Protein AF-M9UCA1-F1 (afdb_monomer)

Radius of gyration: 11.77 Å; Cα contacts (8 Å, |Δi|>4): 82; chains: 1; bounding box: 25×20×34 Å

Mean predicted aligned error: 3.28 Å

Structure (mmCIF, N/CA/C/O backbone):
data_AF-M9UCA1-F1
#
_entry.id   AF-M9UCA1-F1
#
loop_
_atom_site.group_PDB
_atom_site.id
_atom_site.type_symbol
_atom_site.label_atom_id
_atom_site.label_alt_id
_atom_site.label_comp_id
_atom_site.label_asym_id
_atom_site.label_entity_id
_atom_site.label_seq_id
_atom_site.pdbx_PDB_ins_code
_atom_site.Cartn_x
_atom_site.Cartn_y
_atom_site.Cartn_z
_atom_site.occupancy
_atom_site.B_iso_or_equiv
_atom_site.auth_seq_id
_atom_site.auth_comp_id
_atom_site.auth_asym_id
_atom_site.auth_atom_id
_atom_site.pdbx_PDB_model_num
ATOM 1 N N . MET A 1 1 ? 2.913 12.543 -17.935 1.00 85.94 1 MET A N 1
ATOM 2 C CA . MET A 1 1 ? 1.570 12.460 -17.282 1.00 85.94 1 MET A CA 1
ATOM 3 C C . MET A 1 1 ? 1.720 11.749 -15.937 1.00 85.94 1 MET A C 1
ATOM 5 O O . MET A 1 1 ? 2.426 10.750 -15.900 1.00 85.94 1 MET A O 1
ATOM 9 N N . ILE A 1 2 ? 1.078 12.224 -14.859 1.00 93.31 2 ILE A N 1
ATOM 10 C CA . ILE A 1 2 ? 1.179 11.631 -13.507 1.00 93.31 2 ILE A CA 1
ATOM 11 C C . ILE A 1 2 ? -0.133 10.927 -13.147 1.00 93.31 2 ILE A C 1
ATOM 13 O O . ILE A 1 2 ? -1.204 11.516 -13.291 1.00 93.31 2 ILE A O 1
ATOM 17 N N . ALA A 1 3 ? -0.047 9.691 -12.654 1.00 96.00 3 ALA A N 1
ATOM 18 C CA . ALA A 1 3 ? -1.153 9.004 -11.992 1.00 96.00 3 ALA A CA 1
ATOM 19 C C . ALA A 1 3 ? -0.905 8.938 -10.483 1.00 96.00 3 ALA A C 1
ATOM 21 O O . ALA A 1 3 ? 0.227 8.726 -10.046 1.00 96.00 3 ALA A O 1
ATOM 22 N N . SER A 1 4 ? -1.969 9.070 -9.695 1.00 95.38 4 SER A N 1
ATOM 23 C CA . SER A 1 4 ? -1.924 8.926 -8.244 1.00 95.38 4 SER A CA 1
ATOM 24 C C . SER A 1 4 ? -3.087 8.091 -7.725 1.00 95.38 4 SER A C 1
ATOM 26 O O . SER A 1 4 ? -4.151 8.024 -8.343 1.00 95.38 4 SER A O 1
ATOM 28 N N . LEU A 1 5 ? -2.863 7.415 -6.601 1.00 95.12 5 LEU A N 1
ATOM 29 C CA . LEU A 1 5 ? -3.867 6.600 -5.925 1.00 95.12 5 LEU A CA 1
ATOM 30 C C . LEU A 1 5 ? -3.577 6.508 -4.428 1.00 95.12 5 LEU A C 1
ATOM 32 O O . LEU A 1 5 ? -2.429 6.580 -3.999 1.00 95.12 5 LEU A O 1
ATOM 36 N N . LEU A 1 6 ? -4.635 6.347 -3.638 1.00 95.06 6 LEU A N 1
ATOM 37 C CA . LEU A 1 6 ? -4.570 6.208 -2.189 1.00 95.06 6 LEU A CA 1
ATOM 38 C C . LEU A 1 6 ? -5.029 4.796 -1.812 1.00 95.06 6 LEU A C 1
ATOM 40 O O . LEU A 1 6 ? -6.120 4.378 -2.200 1.00 95.06 6 LEU A O 1
ATOM 44 N N . VAL A 1 7 ? -4.202 4.050 -1.082 1.00 95.69 7 VAL A N 1
ATOM 45 C CA . VAL A 1 7 ? -4.434 2.625 -0.790 1.00 95.69 7 VAL A CA 1
ATOM 46 C C . VAL A 1 7 ? -4.332 2.387 0.699 1.00 95.69 7 VAL A C 1
ATOM 48 O O . VAL A 1 7 ? -3.381 2.836 1.328 1.00 95.69 7 VAL A O 1
ATOM 51 N N . ARG A 1 8 ? -5.286 1.652 1.271 1.00 95.00 8 ARG A N 1
ATOM 52 C CA . ARG A 1 8 ? -5.224 1.273 2.685 1.00 95.00 8 ARG A CA 1
ATOM 53 C C . ARG A 1 8 ? -3.979 0.422 2.923 1.00 95.00 8 ARG A C 1
ATOM 55 O O . ARG A 1 8 ? -3.764 -0.549 2.200 1.00 95.00 8 ARG A O 1
ATOM 62 N N . HIS A 1 9 ? -3.180 0.772 3.926 1.00 94.12 9 HIS A N 1
ATOM 63 C CA . HIS A 1 9 ? -1.872 0.155 4.173 1.00 94.12 9 HIS A CA 1
ATOM 64 C C . HIS A 1 9 ? -1.972 -1.371 4.381 1.00 94.12 9 HIS A C 1
ATOM 66 O O . HIS A 1 9 ? -1.075 -2.119 4.003 1.00 94.12 9 HIS A O 1
ATOM 72 N N . ASP A 1 10 ? -3.082 -1.859 4.945 1.00 93.88 10 ASP A N 1
ATOM 73 C CA . ASP A 1 10 ? -3.331 -3.291 5.168 1.00 93.88 10 ASP A CA 1
ATOM 74 C C . ASP A 1 10 ? -3.900 -4.045 3.945 1.00 93.88 10 ASP A C 1
ATOM 76 O O . ASP A 1 10 ? -4.057 -5.267 3.988 1.00 93.88 10 ASP A O 1
ATOM 80 N N . ASN A 1 11 ? -4.163 -3.363 2.823 1.00 95.25 11 ASN A N 1
ATOM 81 C CA . ASN A 1 11 ? -4.587 -3.990 1.572 1.00 95.25 11 ASN A CA 1
ATOM 82 C C . ASN A 1 11 ? -3.371 -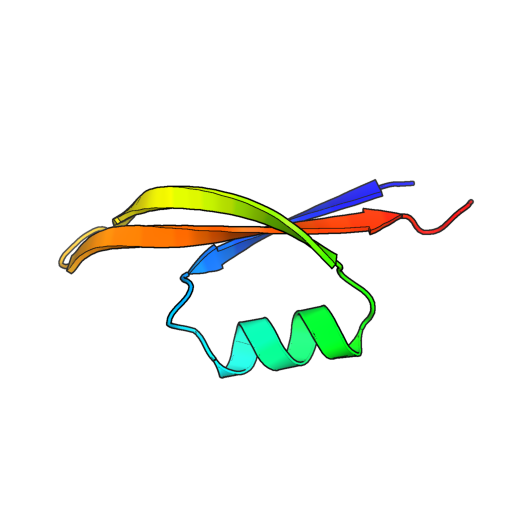4.528 0.799 1.00 95.25 11 ASN A C 1
ATOM 84 O O . AS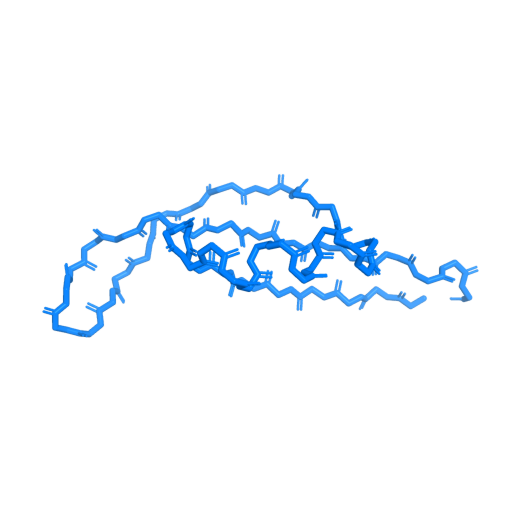N A 1 11 ? -3.005 -4.029 -0.268 1.00 95.25 11 ASN A O 1
ATOM 88 N N . LEU A 1 12 ? -2.739 -5.566 1.356 1.00 96.44 12 LEU A N 1
ATOM 89 C CA . LEU A 1 12 ? -1.520 -6.177 0.814 1.00 96.44 12 LEU A CA 1
ATOM 90 C C . LEU A 1 12 ? -1.622 -6.573 -0.674 1.00 96.44 12 LEU A C 1
ATOM 92 O O . LEU A 1 12 ? -0.661 -6.320 -1.404 1.00 96.44 12 LEU A O 1
ATOM 96 N N . PRO A 1 13 ? -2.745 -7.135 -1.178 1.00 97.94 13 PRO A N 1
ATOM 97 C CA . PRO A 1 13 ? -2.882 -7.416 -2.607 1.00 97.94 13 PRO A CA 1
ATOM 98 C C . PRO A 1 13 ? -2.734 -6.164 -3.479 1.00 97.94 13 PRO A C 1
ATOM 100 O O . PRO A 1 13 ? -2.017 -6.193 -4.477 1.00 97.94 13 PRO A O 1
ATOM 103 N N . ALA A 1 14 ? -3.365 -5.055 -3.086 1.00 96.62 14 ALA A N 1
ATOM 104 C CA . ALA A 1 14 ? -3.285 -3.798 -3.821 1.00 96.62 14 ALA A CA 1
ATOM 105 C C . ALA A 1 14 ? -1.872 -3.201 -3.760 1.00 96.62 14 ALA A C 1
ATOM 107 O O . ALA A 1 14 ? -1.309 -2.854 -4.797 1.00 96.62 14 ALA A O 1
ATOM 108 N N . VAL A 1 15 ? -1.272 -3.158 -2.565 1.00 96.38 15 VAL A N 1
ATOM 109 C CA . VAL A 1 15 ? 0.107 -2.681 -2.357 1.00 96.38 15 VAL A CA 1
ATOM 110 C C . VAL A 1 15 ? 1.091 -3.420 -3.270 1.00 96.38 15 VAL A C 1
ATOM 112 O O . VAL A 1 15 ? 1.895 -2.786 -3.957 1.00 96.38 15 VAL A O 1
ATOM 115 N N . ASN A 1 16 ? 0.995 -4.750 -3.339 1.00 96.75 16 ASN A N 1
ATOM 116 C CA . ASN A 1 16 ? 1.874 -5.567 -4.176 1.00 96.75 16 ASN A CA 1
ATOM 117 C C . ASN A 1 16 ? 1.710 -5.259 -5.670 1.00 96.75 16 ASN A C 1
ATOM 119 O O . ASN A 1 16 ? 2.707 -5.120 -6.377 1.00 96.75 16 ASN A O 1
ATOM 123 N N . VAL A 1 17 ? 0.470 -5.120 -6.151 1.00 97.75 17 VAL A N 1
ATOM 124 C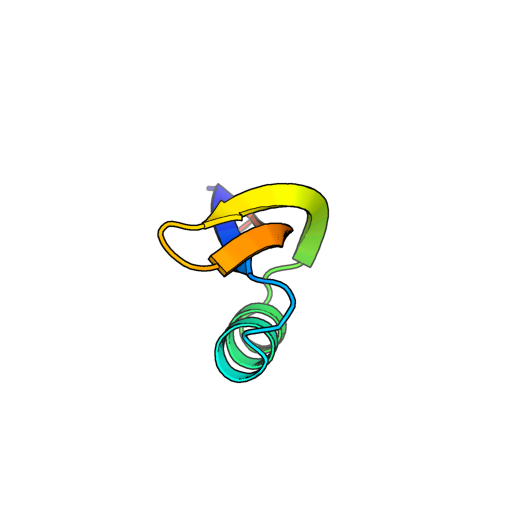 CA . VAL A 1 17 ? 0.196 -4.802 -7.561 1.00 97.75 17 VAL A CA 1
ATOM 125 C C . VAL A 1 17 ? 0.728 -3.417 -7.924 1.00 97.75 17 VAL A C 1
ATOM 127 O O . VAL A 1 17 ? 1.420 -3.281 -8.932 1.00 97.75 17 VAL A O 1
ATOM 130 N N . TYR A 1 18 ? 0.452 -2.393 -7.114 1.00 96.75 18 TYR A N 1
ATOM 131 C CA . TYR A 1 18 ? 0.852 -1.024 -7.442 1.00 96.75 18 TYR A CA 1
ATOM 132 C C . TYR A 1 18 ? 2.370 -0.847 -7.448 1.00 96.75 18 TYR A C 1
ATOM 134 O O . TYR A 1 18 ? 2.904 -0.258 -8.391 1.00 96.75 18 TYR A O 1
ATOM 142 N N . LYS A 1 19 ? 3.080 -1.451 -6.488 1.00 96.00 19 LYS A N 1
ATOM 143 C CA . LYS A 1 19 ? 4.549 -1.501 -6.513 1.00 96.00 19 LYS A CA 1
ATOM 144 C C . LYS A 1 19 ? 5.072 -2.224 -7.754 1.00 96.00 19 LYS A C 1
ATOM 146 O O . LYS A 1 19 ? 5.963 -1.712 -8.427 1.00 96.00 19 LYS A O 1
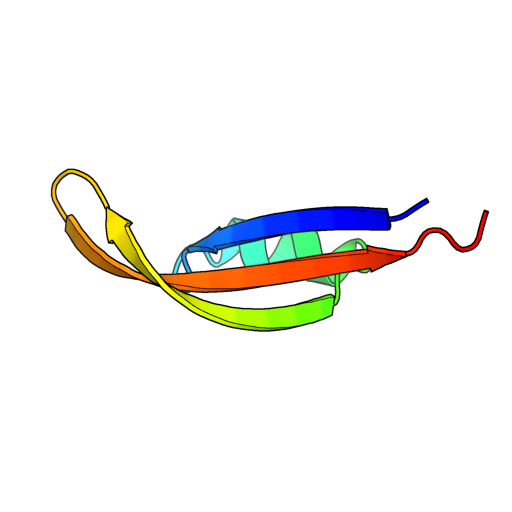ATOM 151 N N . ALA A 1 20 ? 4.498 -3.380 -8.096 1.00 97.69 20 ALA A N 1
ATOM 152 C CA . ALA A 1 20 ? 4.936 -4.174 -9.246 1.00 97.69 20 ALA A CA 1
ATOM 153 C C . ALA A 1 20 ? 4.760 -3.443 -10.587 1.00 97.69 20 ALA A C 1
ATOM 155 O O . ALA A 1 20 ? 5.563 -3.635 -11.498 1.00 97.69 20 ALA A O 1
ATOM 156 N N . ILE A 1 21 ? 3.743 -2.585 -10.711 1.00 96.50 21 ILE A N 1
ATOM 157 C CA . ILE A 1 21 ? 3.514 -1.787 -11.923 1.00 96.50 21 ILE A CA 1
ATOM 158 C C . ILE A 1 21 ? 4.186 -0.407 -11.871 1.00 96.50 21 ILE A C 1
ATOM 160 O O . ILE A 1 21 ? 3.905 0.430 -12.722 1.00 96.50 21 ILE A O 1
ATOM 164 N N . GLY A 1 22 ? 5.089 -0.158 -10.920 1.00 96.25 22 GLY A N 1
ATOM 165 C CA . GLY A 1 22 ? 5.946 1.029 -10.911 1.00 96.25 22 GLY A CA 1
ATOM 166 C C . GLY A 1 22 ? 5.340 2.270 -10.261 1.00 96.25 22 GLY A C 1
ATOM 167 O O . GLY A 1 22 ? 5.809 3.373 -10.531 1.00 96.25 22 GLY A O 1
ATOM 168 N N . PHE A 1 23 ? 4.312 2.120 -9.424 1.00 97.69 23 PHE A N 1
ATOM 169 C CA . PHE A 1 23 ? 3.971 3.178 -8.476 1.00 97.69 23 PHE A CA 1
ATOM 170 C C . PHE A 1 23 ? 4.969 3.188 -7.318 1.00 97.69 23 PHE A C 1
ATOM 172 O O . PHE A 1 23 ? 5.372 2.137 -6.816 1.00 97.69 23 PHE A O 1
ATOM 179 N N . ILE A 1 24 ? 5.321 4.388 -6.871 1.00 96.69 24 ILE A N 1
ATOM 180 C CA . ILE A 1 24 ? 6.192 4.631 -5.724 1.00 96.69 24 ILE A CA 1
ATOM 181 C C . ILE A 1 24 ? 5.394 5.244 -4.578 1.00 96.69 24 ILE A C 1
ATOM 183 O O . ILE A 1 24 ? 4.443 5.993 -4.804 1.00 96.69 24 ILE A O 1
ATOM 187 N N . GLU A 1 25 ? 5.774 4.899 -3.352 1.00 96.12 25 GLU A N 1
ATOM 188 C CA . GLU A 1 25 ? 5.205 5.492 -2.141 1.00 96.12 25 GLU A CA 1
ATOM 189 C C . GLU A 1 25 ? 5.656 6.946 -2.035 1.00 96.12 25 G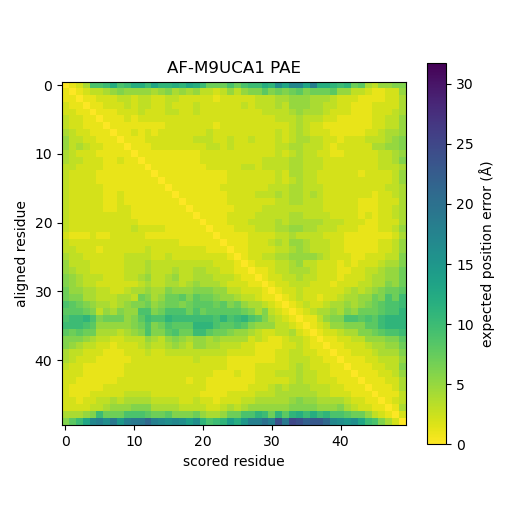LU A C 1
ATOM 191 O O . GLU A 1 25 ? 6.837 7.247 -2.206 1.00 96.12 25 GLU A O 1
ATOM 196 N N . TYR A 1 26 ? 4.707 7.837 -1.772 1.00 95.44 26 TYR A N 1
ATOM 197 C CA . TYR A 1 26 ? 4.961 9.264 -1.621 1.00 95.44 26 TYR A CA 1
ATOM 198 C C . TYR A 1 26 ? 4.748 9.722 -0.178 1.00 95.44 26 TYR A C 1
ATOM 200 O O . TYR A 1 26 ? 5.610 10.384 0.390 1.00 95.44 26 TYR A O 1
ATOM 208 N N . GLU A 1 27 ? 3.616 9.352 0.425 1.00 95.56 27 GLU A N 1
ATOM 209 C CA . GLU A 1 27 ? 3.246 9.777 1.777 1.00 95.56 27 GLU A CA 1
ATOM 210 C C . GLU A 1 27 ? 2.302 8.761 2.432 1.00 95.56 27 GLU A C 1
ATOM 212 O O . GLU A 1 27 ? 1.537 8.088 1.742 1.00 95.56 27 GLU A O 1
ATOM 217 N N . GLU A 1 28 ? 2.328 8.664 3.762 1.00 94.56 28 GLU A N 1
ATOM 218 C CA . GLU A 1 28 ? 1.338 7.927 4.551 1.00 94.56 28 GLU A CA 1
ATOM 219 C C . GLU A 1 28 ? 0.424 8.905 5.301 1.00 94.56 28 GLU A C 1
ATOM 221 O O . GLU A 1 28 ? 0.866 9.926 5.821 1.00 94.56 28 GLU A O 1
ATOM 226 N N . THR A 1 29 ? -0.865 8.590 5.372 1.00 94.81 29 THR A N 1
ATOM 227 C CA . THR A 1 29 ? -1.880 9.433 6.005 1.00 94.81 29 THR A CA 1
ATOM 228 C C . THR A 1 29 ? -2.952 8.592 6.697 1.00 94.81 29 THR A C 1
ATOM 230 O O . THR A 1 29 ? -3.237 7.464 6.297 1.00 94.81 29 THR A O 1
ATOM 233 N N . LEU A 1 30 ? -3.564 9.130 7.753 1.00 94.50 30 LEU A N 1
ATOM 234 C CA . LEU A 1 30 ? -4.681 8.486 8.443 1.00 94.50 30 LEU A CA 1
ATOM 235 C C . LEU A 1 30 ? -6.009 8.914 7.812 1.00 94.50 30 LEU A C 1
ATOM 237 O O . LEU A 1 30 ? -6.300 10.103 7.717 1.00 94.50 30 LEU 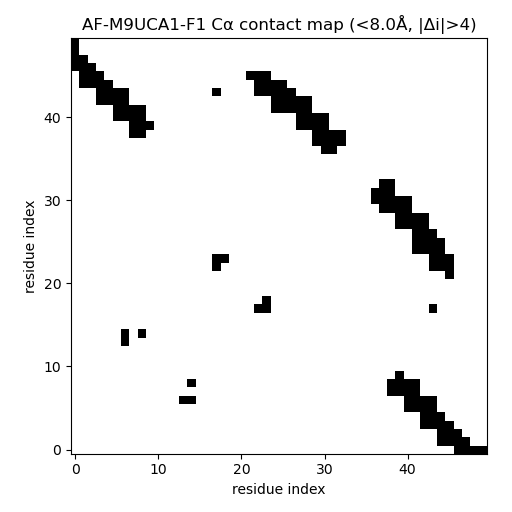A O 1
ATOM 241 N N . TRP A 1 31 ? -6.845 7.942 7.452 1.00 92.69 31 TRP A N 1
ATOM 242 C CA . TRP A 1 31 ? -8.187 8.168 6.915 1.00 92.69 31 TRP A CA 1
ATOM 243 C C . TRP A 1 31 ? -9.252 7.449 7.726 1.00 92.69 31 TRP A C 1
ATOM 245 O O . TRP A 1 31 ? -9.023 6.371 8.272 1.00 92.69 31 TRP A O 1
ATOM 255 N N . ILE A 1 32 ? -10.437 8.055 7.790 1.00 90.94 32 ILE A N 1
ATOM 256 C CA . ILE A 1 32 ? -11.604 7.464 8.442 1.00 90.94 32 ILE A CA 1
ATOM 257 C C . ILE A 1 32 ? -12.293 6.545 7.437 1.00 90.94 32 ILE A C 1
ATOM 259 O O . ILE A 1 32 ? -12.880 7.006 6.460 1.00 90.94 32 ILE A O 1
ATOM 263 N N . ASP A 1 33 ? -12.225 5.246 7.695 1.00 87.12 33 ASP A N 1
ATOM 264 C CA . ASP A 1 33 ? -12.927 4.225 6.932 1.00 87.12 33 ASP A CA 1
ATOM 265 C C . ASP A 1 33 ? -14.296 3.953 7.570 1.00 87.12 33 ASP A C 1
ATOM 267 O O . ASP A 1 33 ? -14.437 3.799 8.794 1.00 87.12 33 ASP A O 1
ATOM 271 N N . VAL A 1 34 ? -15.326 3.907 6.728 1.00 83.19 34 VAL A N 1
ATOM 272 C CA . VAL A 1 34 ? -16.701 3.690 7.168 1.00 83.19 34 VAL A CA 1
ATOM 273 C C . VAL A 1 34 ? -16.770 2.283 7.764 1.00 83.19 34 VAL A C 1
ATOM 275 O O . VAL A 1 34 ? -16.455 1.297 7.103 1.00 83.19 34 VAL A O 1
ATOM 278 N N . ASN A 1 35 ? -17.187 2.187 9.029 1.00 86.50 35 ASN A N 1
ATOM 279 C CA . ASN A 1 35 ? -17.281 0.961 9.842 1.00 86.50 35 ASN A CA 1
ATOM 280 C C . ASN A 1 35 ? -15.987 0.442 10.488 1.00 86.50 35 ASN A C 1
ATOM 282 O O . ASN A 1 35 ? -16.085 -0.436 11.343 1.00 86.50 35 ASN A O 1
ATOM 286 N N . THR A 1 36 ? -14.796 0.950 10.147 1.00 84.56 36 THR A N 1
ATOM 287 C CA . THR A 1 36 ? -13.543 0.461 10.770 1.00 84.56 36 THR A CA 1
ATOM 288 C C . THR A 1 36 ? -12.709 1.537 11.467 1.00 84.56 36 THR A C 1
ATOM 290 O O . THR A 1 36 ? -11.747 1.201 12.162 1.00 84.56 36 THR A O 1
ATOM 293 N N . GLY A 1 37 ? -13.121 2.806 11.371 1.00 91.38 37 GLY A N 1
ATOM 294 C CA . GLY A 1 37 ? -12.501 3.924 12.080 1.00 91.38 37 GLY A CA 1
ATOM 295 C C . GLY A 1 37 ? -11.249 4.448 11.378 1.00 91.38 37 GLY A C 1
ATOM 296 O O . GLY A 1 37 ? -11.117 4.337 10.162 1.00 91.38 37 GLY A O 1
ATOM 297 N N . LEU A 1 38 ? -10.338 5.058 12.141 1.00 93.75 38 LEU A N 1
ATOM 298 C CA . LEU A 1 38 ? -9.081 5.581 11.601 1.00 93.75 38 LEU A CA 1
ATOM 299 C C . LEU A 1 38 ? -8.163 4.437 11.161 1.00 93.75 38 LEU A C 1
ATOM 301 O O . LEU A 1 38 ? -7.855 3.534 11.943 1.00 93.75 38 LEU A O 1
ATOM 305 N N . LYS A 1 39 ? -7.708 4.499 9.911 1.00 94.38 39 LYS A N 1
ATOM 306 C CA . LYS A 1 39 ? -6.805 3.530 9.292 1.00 94.38 39 LYS A CA 1
ATOM 307 C C . LYS A 1 39 ? -5.687 4.243 8.533 1.00 94.38 3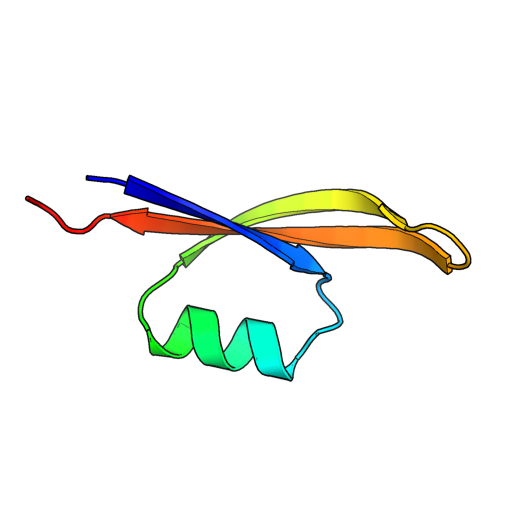9 LYS A C 1
ATOM 309 O O . LYS A 1 39 ? -5.939 5.298 7.953 1.00 94.38 39 LYS A O 1
ATOM 314 N N . PRO A 1 40 ? -4.475 3.674 8.499 1.00 95.31 40 PRO A N 1
ATOM 315 C CA . PRO A 1 40 ? -3.394 4.181 7.664 1.00 95.31 40 PRO A CA 1
ATOM 316 C C . PRO A 1 40 ? -3.635 3.880 6.180 1.00 95.31 40 PRO A C 1
ATOM 318 O O . PRO A 1 40 ? -4.058 2.782 5.805 1.00 95.31 40 PRO A O 1
ATOM 321 N N . TYR A 1 41 ? -3.347 4.863 5.336 1.00 96.25 41 TYR A N 1
ATOM 322 C CA . TYR A 1 41 ? -3.372 4.793 3.882 1.00 96.25 41 TYR A CA 1
ATOM 323 C C . TYR A 1 41 ? -2.069 5.354 3.323 1.00 96.25 41 TYR A C 1
ATOM 325 O O . TYR A 1 41 ? -1.514 6.307 3.857 1.00 96.25 41 TYR A O 1
ATOM 333 N N . ILE A 1 42 ? -1.619 4.787 2.213 1.00 96.50 42 ILE A N 1
ATOM 334 C CA . ILE A 1 42 ? -0.411 5.195 1.509 1.00 96.50 42 ILE A CA 1
ATOM 335 C C . ILE A 1 42 ? -0.815 5.847 0.193 1.00 96.50 42 ILE A C 1
ATOM 337 O O . ILE A 1 42 ? -1.602 5.293 -0.584 1.00 96.50 42 ILE A O 1
ATOM 341 N N . PHE A 1 43 ? -0.275 7.033 -0.049 1.00 96.50 43 PHE A N 1
ATOM 342 C CA . PHE A 1 43 ? -0.369 7.736 -1.311 1.00 96.50 43 PHE A CA 1
ATOM 343 C C . PHE A 1 43 ? 0.733 7.246 -2.243 1.00 96.50 43 PHE A C 1
ATOM 345 O O . PHE A 1 43 ? 1.922 7.313 -1.927 1.00 96.50 43 PHE A O 1
ATOM 352 N N . TYR A 1 44 ? 0.321 6.753 -3.401 1.00 97.06 44 TYR A N 1
ATOM 353 C CA . TYR A 1 44 ? 1.190 6.244 -4.443 1.00 97.06 44 TYR A CA 1
ATOM 354 C C . TYR A 1 44 ? 1.143 7.163 -5.654 1.00 97.06 44 TYR A C 1
ATOM 356 O O . TYR A 1 44 ? 0.066 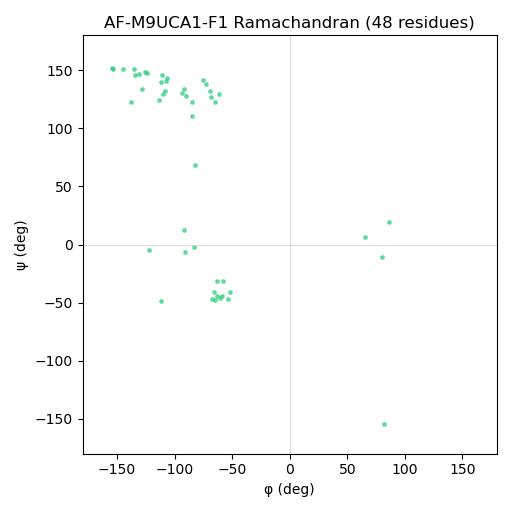7.598 -6.069 1.00 97.06 44 TYR A O 1
ATOM 364 N N . ILE A 1 45 ? 2.301 7.393 -6.268 1.00 97.06 45 ILE A N 1
ATOM 365 C CA . ILE A 1 45 ? 2.425 8.147 -7.516 1.00 97.06 45 ILE A CA 1
ATOM 366 C C . ILE A 1 45 ? 3.177 7.332 -8.565 1.00 97.06 45 ILE A C 1
ATOM 368 O O . ILE A 1 45 ? 4.064 6.546 -8.242 1.00 97.06 45 ILE A O 1
ATOM 372 N N . ARG A 1 46 ? 2.836 7.526 -9.836 1.00 96.31 46 ARG A N 1
ATOM 373 C CA . ARG A 1 46 ? 3.607 7.024 -10.973 1.00 96.31 46 ARG A CA 1
ATOM 374 C C . ARG A 1 46 ? 3.683 8.103 -12.038 1.00 96.31 46 ARG A C 1
ATOM 376 O O . ARG A 1 46 ? 2.650 8.561 -12.530 1.00 96.31 46 ARG A O 1
ATOM 383 N N . ASP A 1 47 ? 4.902 8.476 -12.401 1.00 94.44 47 ASP A N 1
ATOM 384 C CA . ASP A 1 47 ? 5.166 9.329 -13.555 1.00 94.44 47 ASP A CA 1
ATOM 385 C C . ASP A 1 47 ? 5.462 8.456 -14.781 1.00 94.44 47 ASP A C 1
ATOM 387 O O . ASP A 1 47 ? 6.257 7.517 -14.715 1.00 94.44 47 ASP A O 1
ATOM 391 N N . TYR A 1 48 ? 4.790 8.746 -15.89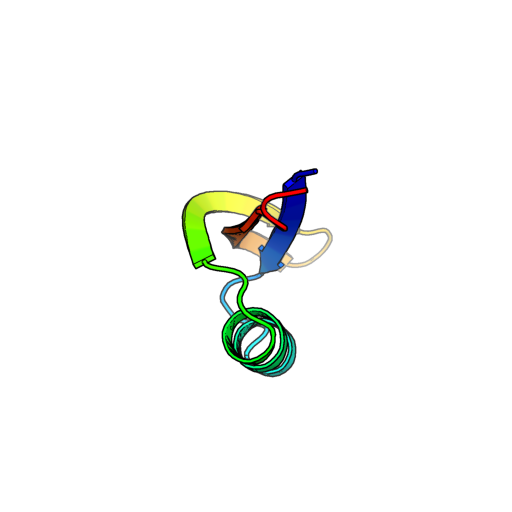2 1.00 91.44 48 TYR A N 1
ATOM 392 C CA . TYR A 1 48 ? 4.971 8.041 -17.160 1.00 91.44 48 TYR A CA 1
ATOM 393 C C . TYR A 1 48 ? 6.028 8.685 -18.067 1.00 91.44 48 TYR A C 1
ATOM 395 O O . TYR A 1 48 ? 6.329 8.116 -19.112 1.00 91.44 48 TYR A O 1
ATOM 403 N N . GLY A 1 49 ? 6.582 9.850 -17.706 1.00 86.94 49 GLY A N 1
ATOM 404 C CA . GLY A 1 49 ? 7.691 10.485 -18.436 1.00 86.94 49 GLY A CA 1
ATOM 405 C C . GLY A 1 49 ? 7.379 10.948 -19.870 1.00 86.94 49 GLY A C 1
ATOM 406 O O . GLY A 1 49 ? 8.291 11.364 -20.578 1.00 86.94 49 GLY A O 1
ATOM 407 N N . ILE A 1 50 ? 6.112 10.865 -20.291 1.00 67.81 50 ILE A N 1
ATOM 408 C CA . ILE A 1 50 ? 5.536 11.449 -21.518 1.00 67.81 50 ILE A CA 1
ATOM 409 C C . ILE A 1 50 ? 5.008 12.856 -21.276 1.00 67.81 50 ILE A C 1
ATOM 411 O O . ILE A 1 50 ? 4.320 13.050 -20.235 1.00 67.81 50 ILE A O 1
#

Foldseek 3Di:
DKDKDKAFPPPVVVVVVCVVVAWDWDDKDWDQDVPPGTTIITMTMHDPPD

InterPro domains:
  IPR013653 GCN5-related N-acetyltransferase Rv2170-like domain [PF08445] (3-32)

Organism: NCBI:txid1241935

Nearest PDB structures (foldseek):
  3fnc-assembly1_B  TM=9.290E-01  e=2.810E-02  Listeria innocua Clip11262
  8iym-assembly1_A  TM=8.670E-01  e=1.592E-02  Helicobacter pylori 26695
  4oae-assembly1_A  TM=9.071E-01  e=1.200E-01  Pseudomonas aeruginosa PAO1
  6wf5-assembly1_A  TM=7.983E-01  e=1.545E-01  Homo sapiens
  2i79-assembly3_D  TM=9.060E-01  e=3.512E-01  Streptococcus pneumoniae TIGR4

Sequence (50 aa):
MIASLLVRHDNLPAVNVYKAIGFIEYEETLWIDVNTGLKPYIFYIRDYGI

Solvent-accessible surface area (backbone atoms only — not comparable to full-atom values): 2990 Å² total; per-residue (Å²): 78,77,49,75,50,77,41,55,64,84,42,56,73,59,54,54,52,43,48,74,74,60,34,41,84,74,49,77,47,78,42,79,42,91,95,72,42,76,41,57,26,36,34,31,38,32,76,69,88,97

pLDDT: mean 93.71, std 5.12, range [67.81, 97.94]

Secondary structure (DSSP, 8-state):
-EEEEEEETT-HHHHHHHHHTT-EEEEEEEEEETTTEEEEEEEEEEE---